Protein AF-A0A5A8C2R9-F1 (afdb_mo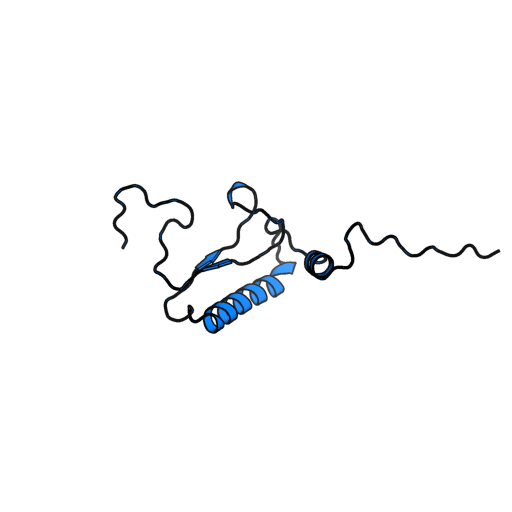nomer_lite)

Secondary structure (DSSP, 8-state):
-----PPP---S--SSHHHHHGGG---TT---GGGHHHHHHHHHHHHHHHHHTT-STT-EEEE---TTTTT--SSS---EEEESSPPPSSSSSPPPTT----

Sequence (102 aa):
MASASGPGTSDGFPDTVFGKILRKEIPSSVAEDRHAAILGKLMLAASKVAKAAGVAEGGYRVVVNAGEHGCQTVDHIHLHVIGGKQLTWPPGTGAPEGSKTA

Radius of gyration: 20.14 Å; chains: 1; bounding box: 52×69×30 Å

pLDDT: mean 75.45, std 20.41, range [37.12, 97.56]

Structure (mmCIF, N/CA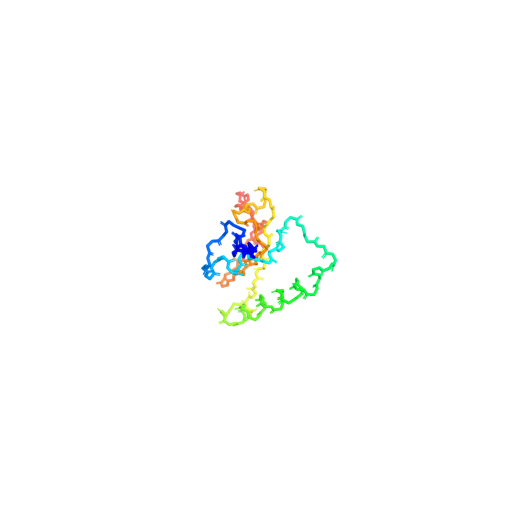/C/O backbone):
data_AF-A0A5A8C2R9-F1
#
_entry.id   AF-A0A5A8C2R9-F1
#
loop_
_atom_site.group_PDB
_atom_site.id
_atom_site.type_symbol
_atom_site.label_atom_id
_atom_site.label_alt_id
_atom_site.label_comp_id
_atom_site.label_asym_id
_atom_site.label_entity_id
_atom_site.label_seq_id
_atom_site.pdbx_PDB_ins_code
_atom_site.Cartn_x
_atom_site.Cartn_y
_atom_site.Cartn_z
_atom_site.occupancy
_atom_site.B_iso_or_equiv
_atom_site.auth_seq_id
_atom_site.auth_comp_id
_atom_site.auth_asym_id
_atom_site.auth_atom_id
_atom_site.pdbx_PDB_model_num
ATOM 1 N N . MET A 1 1 ? 37.499 -40.381 -14.463 1.00 42.09 1 MET A N 1
ATOM 2 C CA . MET A 1 1 ? 37.567 -39.404 -13.357 1.00 42.09 1 MET A CA 1
ATOM 3 C C . MET A 1 1 ? 36.385 -38.465 -13.503 1.00 42.09 1 MET A C 1
ATOM 5 O O . MET A 1 1 ? 36.343 -37.711 -14.465 1.00 42.09 1 MET A O 1
ATOM 9 N N . ALA A 1 2 ? 35.381 -38.606 -12.639 1.00 42.22 2 ALA A N 1
ATOM 10 C CA . ALA A 1 2 ? 34.206 -37.742 -12.629 1.00 42.22 2 ALA A CA 1
ATOM 11 C C . ALA A 1 2 ? 34.576 -36.412 -11.955 1.00 42.22 2 ALA A C 1
ATOM 13 O O . ALA A 1 2 ? 34.984 -36.409 -10.796 1.00 42.22 2 ALA A O 1
ATOM 14 N N . SER A 1 3 ? 34.476 -35.306 -12.694 1.00 41.25 3 SER A N 1
ATOM 15 C CA . SER A 1 3 ? 34.578 -33.957 -12.135 1.00 41.25 3 SER A CA 1
ATOM 16 C C . SER A 1 3 ? 33.188 -33.544 -11.663 1.00 41.25 3 SER A C 1
ATOM 18 O O . SER A 1 3 ? 32.255 -33.464 -12.462 1.00 41.25 3 SER A O 1
ATOM 20 N N . ALA A 1 4 ? 33.042 -33.379 -10.351 1.00 39.03 4 ALA A N 1
ATOM 21 C CA . ALA A 1 4 ? 31.803 -32.990 -9.703 1.00 39.03 4 ALA A CA 1
ATOM 22 C C . ALA A 1 4 ? 31.449 -31.535 -10.042 1.00 39.03 4 ALA A C 1
ATOM 24 O O . ALA A 1 4 ? 32.252 -30.621 -9.859 1.00 39.03 4 ALA A O 1
ATOM 25 N N . SER A 1 5 ? 30.218 -31.332 -10.503 1.00 39.97 5 SER A N 1
ATOM 26 C CA . SER A 1 5 ? 29.540 -30.040 -10.555 1.00 39.97 5 SER A CA 1
ATOM 27 C C . SER A 1 5 ? 29.488 -29.428 -9.151 1.00 39.97 5 SER A C 1
ATOM 29 O O . SER A 1 5 ? 28.856 -29.992 -8.255 1.00 39.97 5 SER A O 1
ATOM 31 N N . GLY A 1 6 ? 30.172 -28.299 -8.957 1.00 37.12 6 GLY A N 1
ATOM 32 C CA . GLY A 1 6 ? 30.144 -27.549 -7.703 1.00 37.12 6 GLY A CA 1
ATOM 33 C C . GLY A 1 6 ? 28.748 -26.988 -7.397 1.00 37.12 6 GLY A C 1
ATOM 34 O O . GLY A 1 6 ? 27.951 -26.787 -8.318 1.00 37.12 6 GLY A O 1
ATOM 35 N N . PRO A 1 7 ? 28.427 -26.739 -6.115 1.00 43.84 7 PRO A N 1
ATOM 36 C CA . PRO A 1 7 ? 27.154 -26.147 -5.731 1.00 43.84 7 PRO A CA 1
ATOM 37 C C . PRO A 1 7 ? 27.055 -24.733 -6.313 1.00 43.84 7 PRO A C 1
ATOM 39 O O . PRO A 1 7 ? 27.940 -23.904 -6.105 1.00 43.84 7 PRO A O 1
ATOM 42 N N . GLY A 1 8 ? 25.984 -24.500 -7.076 1.00 43.16 8 GLY A N 1
ATOM 43 C CA . GLY A 1 8 ? 25.675 -23.225 -7.712 1.00 43.16 8 GLY A CA 1
ATOM 44 C C . GLY A 1 8 ? 25.774 -22.077 -6.716 1.00 43.16 8 GLY A C 1
ATOM 45 O O . GLY A 1 8 ? 25.166 -22.104 -5.646 1.00 43.16 8 GLY A O 1
ATOM 46 N N . THR A 1 9 ? 26.575 -21.082 -7.075 1.00 41.50 9 THR A N 1
ATOM 47 C CA . THR A 1 9 ? 26.680 -19.806 -6.381 1.00 41.50 9 THR A CA 1
ATOM 48 C C . THR A 1 9 ? 25.295 -19.177 -6.320 1.00 41.50 9 THR A C 1
ATOM 50 O O . THR A 1 9 ? 24.750 -18.798 -7.351 1.00 41.50 9 THR A O 1
ATOM 53 N N . SER A 1 10 ? 24.707 -19.094 -5.126 1.00 48.75 10 SER A N 1
ATOM 54 C CA . SER A 1 10 ? 23.500 -18.302 -4.904 1.00 48.75 10 SER A CA 1
ATOM 55 C C . SER A 1 10 ? 23.796 -16.852 -5.272 1.00 48.75 10 SER A C 1
ATOM 57 O O . SER A 1 10 ? 24.792 -16.307 -4.793 1.00 48.75 10 SER A O 1
ATOM 59 N N . ASP A 1 11 ? 22.939 -16.268 -6.102 1.00 50.00 11 ASP A N 1
ATOM 60 C CA . ASP A 1 11 ? 23.034 -14.943 -6.723 1.00 50.00 11 ASP A CA 1
ATOM 61 C C . ASP A 1 11 ? 23.171 -13.780 -5.719 1.00 50.00 11 ASP A C 1
ATOM 63 O O . ASP A 1 11 ? 22.256 -12.988 -5.531 1.00 50.00 11 ASP A O 1
ATOM 67 N N . GLY A 1 12 ? 24.308 -13.667 -5.032 1.00 50.53 12 GLY A N 1
ATOM 68 C CA . GLY A 1 12 ? 24.735 -12.471 -4.297 1.00 50.53 12 GLY A CA 1
ATOM 69 C C . GLY A 1 12 ? 23.924 -12.056 -3.062 1.00 50.53 12 GLY A C 1
ATOM 70 O O . GLY A 1 12 ? 24.354 -11.137 -2.370 1.00 50.53 12 GLY A O 1
ATOM 71 N N . PHE A 1 13 ? 22.805 -12.706 -2.729 1.00 47.12 13 PHE A N 1
ATOM 72 C CA . PHE A 1 13 ? 21.972 -12.316 -1.585 1.00 47.12 13 PHE A CA 1
ATOM 73 C C . PHE A 1 13 ? 22.042 -13.320 -0.425 1.00 47.12 13 PHE A C 1
ATOM 75 O O . PHE A 1 13 ? 21.868 -14.523 -0.637 1.00 47.12 13 PHE A O 1
ATOM 82 N N . PRO A 1 14 ? 22.258 -12.850 0.820 1.00 49.03 14 PRO A N 1
ATOM 83 C CA . PRO A 1 14 ? 22.350 -13.723 1.983 1.00 49.03 14 PRO A CA 1
ATOM 84 C C . PRO A 1 14 ? 21.012 -14.426 2.250 1.00 49.03 14 PRO A C 1
ATOM 86 O O . PRO A 1 14 ? 19.939 -13.858 2.038 1.00 49.03 14 PRO A O 1
ATOM 89 N N . ASP A 1 15 ? 21.070 -15.664 2.751 1.00 52.09 15 ASP A N 1
ATOM 90 C CA . ASP A 1 15 ? 19.914 -16.548 2.967 1.00 52.09 15 ASP A CA 1
ATOM 91 C C . ASP A 1 15 ? 19.097 -16.168 4.222 1.00 52.09 15 ASP A C 1
ATOM 93 O O . ASP A 1 15 ? 18.742 -16.986 5.068 1.00 52.09 15 ASP A O 1
ATOM 97 N N . THR A 1 16 ? 18.824 -14.873 4.365 1.00 52.41 16 THR A N 1
ATOM 98 C CA . THR A 1 16 ? 18.062 -14.278 5.461 1.00 52.41 16 THR A CA 1
ATOM 99 C C . THR A 1 16 ? 16.584 -14.173 5.089 1.00 52.41 16 THR A C 1
ATOM 101 O O . THR A 1 16 ? 16.210 -14.239 3.917 1.00 52.41 16 THR A O 1
ATOM 104 N N . VAL A 1 17 ? 15.715 -13.967 6.087 1.00 53.34 17 VAL A N 1
ATOM 105 C CA . VAL A 1 17 ? 14.292 -13.649 5.857 1.00 53.34 17 VAL A CA 1
ATOM 106 C C . VAL A 1 17 ? 14.156 -12.468 4.889 1.00 53.34 17 VAL A C 1
ATOM 108 O O . VAL A 1 17 ? 13.347 -12.531 3.971 1.00 53.34 17 VAL A O 1
ATOM 111 N N . PHE A 1 18 ? 15.026 -11.461 5.008 1.00 41.72 18 PHE A N 1
ATOM 112 C CA . PHE A 1 18 ? 15.101 -10.337 4.075 1.00 41.72 18 PHE A CA 1
ATOM 113 C C . PHE A 1 18 ? 15.528 -10.764 2.668 1.00 41.72 18 PHE A C 1
ATOM 115 O O . PHE A 1 18 ? 14.863 -10.397 1.710 1.00 41.72 18 PHE A O 1
ATOM 122 N N . GLY A 1 19 ? 16.542 -11.621 2.519 1.00 43.41 19 GLY A N 1
ATOM 123 C CA . GLY A 1 19 ? 16.939 -12.171 1.215 1.00 43.41 19 GLY A CA 1
ATOM 124 C C . GLY A 1 19 ? 15.897 -13.096 0.572 1.00 43.41 19 GLY A C 1
ATOM 125 O O . GLY A 1 19 ? 15.955 -13.344 -0.629 1.00 43.41 19 GLY A O 1
ATOM 126 N N . LYS A 1 20 ? 14.942 -13.626 1.348 1.00 45.94 20 LYS A N 1
ATOM 127 C CA . LYS A 1 20 ? 13.788 -14.394 0.847 1.00 45.94 20 LYS A CA 1
ATOM 128 C C . LYS A 1 20 ? 12.598 -13.495 0.497 1.00 45.94 20 LYS A C 1
ATOM 130 O O . LYS A 1 20 ? 11.884 -13.810 -0.450 1.00 45.94 20 LYS A O 1
ATOM 135 N N . ILE A 1 21 ? 12.421 -12.383 1.215 1.00 50.19 21 ILE A N 1
ATOM 136 C CA . ILE A 1 21 ? 11.459 -11.316 0.889 1.00 50.19 21 ILE A CA 1
ATOM 137 C C . ILE A 1 21 ? 11.878 -10.603 -0.410 1.00 50.19 21 ILE A C 1
ATOM 139 O O . ILE A 1 21 ? 11.045 -10.458 -1.296 1.00 50.19 21 ILE A O 1
ATOM 143 N N . LEU A 1 22 ? 13.177 -10.316 -0.575 1.00 52.22 22 LEU A N 1
ATOM 144 C CA . LEU A 1 22 ? 13.781 -9.683 -1.760 1.00 52.22 22 LEU A CA 1
ATOM 145 C C . LEU A 1 22 ? 13.762 -10.552 -3.031 1.00 52.22 22 LEU A C 1
ATOM 147 O O . LEU A 1 22 ? 14.048 -10.087 -4.130 1.00 52.22 22 LEU A O 1
ATOM 151 N N . ARG A 1 23 ? 13.458 -11.849 -2.914 1.00 49.91 23 ARG A N 1
ATOM 152 C CA . ARG A 1 23 ? 13.748 -12.832 -3.972 1.00 49.91 23 ARG A CA 1
ATOM 153 C C . ARG A 1 23 ? 12.693 -12.951 -5.077 1.00 49.91 23 ARG A C 1
ATOM 155 O O . ARG A 1 23 ? 12.825 -13.830 -5.926 1.00 49.91 23 ARG A O 1
ATOM 162 N N . LYS A 1 24 ? 11.632 -12.136 -5.076 1.00 53.59 24 LYS A N 1
ATOM 163 C CA . LYS A 1 24 ? 10.535 -12.239 -6.067 1.00 53.59 24 LYS A CA 1
ATOM 164 C C . LYS A 1 24 ? 9.955 -10.894 -6.523 1.00 53.59 24 LYS A C 1
ATOM 166 O O . LYS A 1 24 ? 8.813 -10.841 -6.972 1.00 53.59 24 LYS A O 1
ATOM 171 N N . GLU A 1 25 ? 10.707 -9.818 -6.361 1.00 63.12 25 GLU A N 1
ATOM 172 C CA . GLU A 1 25 ? 10.145 -8.472 -6.308 1.00 63.12 25 GLU A CA 1
ATOM 173 C C . GLU A 1 25 ? 9.730 -7.933 -7.679 1.00 63.12 25 GLU A C 1
ATOM 175 O O . GLU A 1 25 ? 10.471 -7.994 -8.656 1.00 63.12 25 GLU A O 1
ATOM 180 N N . ILE A 1 26 ? 8.510 -7.397 -7.729 1.00 62.03 26 ILE A N 1
ATOM 181 C CA . ILE A 1 26 ? 8.081 -6.470 -8.771 1.00 62.03 26 ILE A CA 1
ATOM 182 C C . ILE A 1 26 ? 8.659 -5.116 -8.351 1.00 62.03 26 ILE A C 1
ATOM 184 O O . ILE A 1 26 ? 8.247 -4.611 -7.297 1.00 62.03 26 ILE A O 1
ATOM 188 N N . PRO A 1 27 ? 9.594 -4.528 -9.116 1.00 67.00 27 PRO A N 1
ATOM 189 C CA . PRO A 1 27 ? 10.001 -3.150 -8.886 1.00 67.00 27 PRO A CA 1
ATOM 190 C C . PRO A 1 27 ? 8.763 -2.258 -8.971 1.00 67.00 27 PRO A C 1
ATOM 192 O O . PRO A 1 27 ? 7.926 -2.442 -9.862 1.00 67.00 27 PRO A O 1
ATOM 195 N N . SER A 1 28 ? 8.621 -1.280 -8.076 1.00 62.75 28 SER A N 1
ATOM 196 C CA . SER A 1 28 ? 7.453 -0.377 -8.090 1.00 62.75 28 SER A CA 1
ATOM 197 C C . SER A 1 28 ? 7.328 0.402 -9.405 1.00 62.75 28 SER A C 1
ATOM 199 O O . SER A 1 28 ? 6.247 0.868 -9.753 1.00 62.75 28 SER A O 1
ATOM 201 N N . SER A 1 29 ? 8.432 0.520 -10.144 1.00 64.44 29 SER A N 1
ATOM 202 C CA . SER A 1 29 ? 8.536 1.142 -11.463 1.00 64.44 29 SER A CA 1
ATOM 203 C C . SER A 1 29 ? 8.069 0.252 -12.630 1.00 64.44 29 SER A C 1
ATOM 205 O O . SER A 1 29 ? 7.932 0.760 -13.741 1.00 64.44 29 SER A O 1
ATOM 207 N N . VAL A 1 30 ? 7.810 -1.047 -12.415 1.00 66.88 30 VAL A N 1
ATOM 208 C CA . VAL A 1 30 ? 7.573 -2.046 -13.485 1.00 66.88 30 VAL A CA 1
ATOM 209 C C . VAL A 1 30 ? 6.348 -2.933 -13.182 1.00 66.88 30 VAL A C 1
ATOM 211 O O . VAL A 1 30 ? 6.364 -4.161 -13.306 1.00 66.88 30 VAL A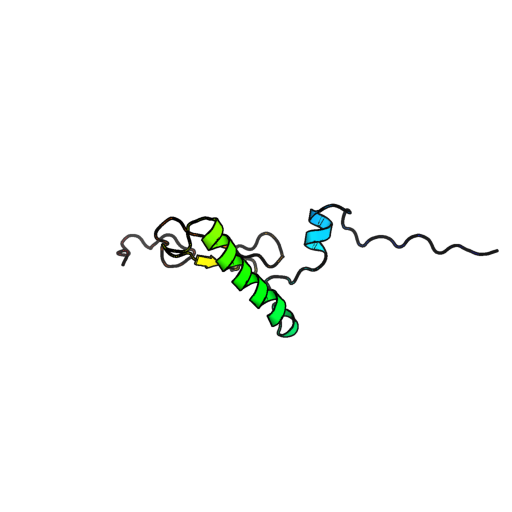 O 1
ATOM 214 N N . ALA A 1 31 ? 5.240 -2.322 -12.754 1.00 78.50 31 ALA A N 1
ATOM 215 C CA . ALA A 1 31 ? 3.953 -3.018 -12.702 1.00 78.50 31 ALA A CA 1
ATOM 216 C C . ALA A 1 31 ? 3.465 -3.328 -14.133 1.00 78.50 31 ALA A C 1
ATOM 218 O O . ALA A 1 31 ? 3.421 -2.450 -14.986 1.00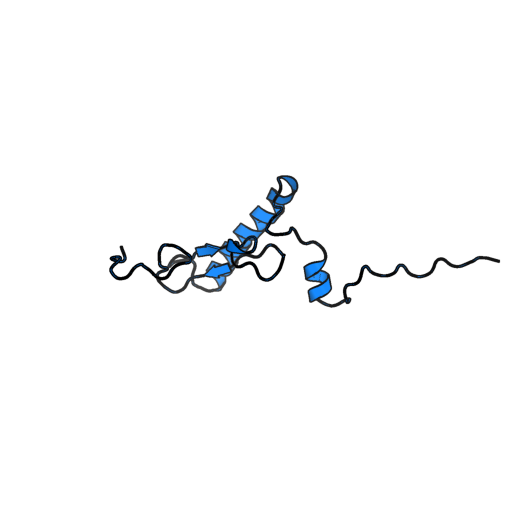 78.50 31 ALA A O 1
ATOM 219 N N . GLU A 1 32 ? 3.080 -4.580 -14.388 1.00 83.69 32 GLU A N 1
ATOM 220 C CA . GLU A 1 32 ? 2.682 -5.083 -15.709 1.00 83.69 32 GLU A CA 1
ATOM 221 C C . GLU A 1 32 ? 1.434 -5.959 -15.565 1.00 83.69 32 GLU A C 1
ATOM 223 O O . GLU A 1 32 ? 1.139 -6.443 -14.468 1.00 83.69 32 GLU A O 1
ATOM 228 N N . ASP A 1 33 ? 0.734 -6.239 -16.664 1.00 87.50 33 ASP A N 1
ATOM 229 C CA . ASP A 1 33 ? -0.524 -7.002 -16.649 1.00 87.50 33 ASP A CA 1
ATOM 230 C C . ASP A 1 33 ? -0.386 -8.381 -15.992 1.00 87.50 33 ASP A C 1
ATOM 232 O O . ASP A 1 33 ? -1.258 -8.809 -15.230 1.00 87.50 33 ASP A O 1
ATOM 236 N N . ARG A 1 34 ? 0.756 -9.058 -16.186 1.00 84.69 34 ARG A N 1
ATOM 237 C CA . ARG A 1 34 ? 1.043 -10.348 -15.530 1.00 84.69 34 ARG A CA 1
ATOM 238 C C . ARG A 1 34 ? 1.030 -10.267 -13.996 1.00 84.69 34 ARG A C 1
ATOM 240 O O . ARG A 1 34 ? 0.870 -11.286 -13.327 1.00 84.69 34 ARG A O 1
ATOM 247 N N . HIS A 1 35 ? 1.189 -9.071 -13.428 1.00 86.19 35 HIS A N 1
ATOM 248 C CA . HIS A 1 35 ? 1.192 -8.823 -11.990 1.00 86.19 35 HIS A CA 1
ATOM 249 C C . HIS A 1 35 ? -0.202 -8.495 -11.427 1.00 86.19 35 HIS A C 1
ATOM 251 O O . HIS A 1 35 ? -0.366 -8.478 -10.206 1.00 86.19 35 HIS A O 1
ATOM 257 N N . ALA A 1 36 ? -1.226 -8.291 -12.263 1.00 87.62 36 ALA A N 1
ATOM 258 C CA . ALA A 1 36 ? -2.554 -7.848 -11.825 1.00 87.62 36 ALA A CA 1
ATOM 259 C C . ALA A 1 36 ? -3.129 -8.691 -10.669 1.00 87.62 36 ALA A C 1
ATOM 261 O O . ALA A 1 36 ? -3.646 -8.153 -9.689 1.00 87.62 36 ALA A O 1
ATOM 262 N N . ALA A 1 37 ? -2.963 -10.017 -10.726 1.00 87.50 37 ALA A N 1
ATOM 263 C CA . ALA A 1 37 ? -3.456 -10.920 -9.688 1.00 87.50 37 ALA A CA 1
ATOM 264 C C . ALA A 1 37 ? -2.782 -10.709 -8.319 1.00 87.50 37 ALA A C 1
ATOM 266 O O . ALA A 1 37 ? -3.451 -10.794 -7.287 1.00 87.50 37 ALA A O 1
ATOM 267 N N . ILE A 1 38 ? -1.470 -10.451 -8.277 1.00 86.31 38 ILE A N 1
ATOM 268 C CA . ILE A 1 38 ? -0.760 -10.224 -7.009 1.00 86.31 38 ILE A CA 1
ATOM 269 C C . ILE A 1 38 ? -0.982 -8.799 -6.494 1.00 86.31 38 ILE A C 1
ATOM 271 O O . ILE A 1 38 ? -1.210 -8.623 -5.298 1.00 86.31 38 ILE A O 1
ATOM 275 N N . LEU A 1 39 ? -1.045 -7.805 -7.383 1.00 88.44 39 LEU A N 1
ATOM 276 C CA . LEU A 1 39 ? -1.373 -6.421 -7.026 1.00 88.44 39 LEU A CA 1
ATOM 277 C C . LEU A 1 39 ? -2.790 -6.310 -6.442 1.00 88.44 39 LEU A C 1
ATOM 279 O O . LEU A 1 39 ? -2.993 -5.662 -5.415 1.00 88.44 39 LEU A O 1
ATOM 283 N N . GLY A 1 40 ? -3.761 -7.030 -7.014 1.00 91.94 40 GLY A N 1
ATOM 284 C CA . GLY A 1 40 ? -5.107 -7.134 -6.447 1.00 91.94 40 GLY A CA 1
ATOM 285 C C . GLY A 1 40 ? -5.103 -7.734 -5.036 1.00 91.94 40 GLY A C 1
ATOM 286 O O . GLY A 1 40 ? -5.756 -7.212 -4.130 1.00 91.94 40 GLY A O 1
ATOM 287 N N . LYS A 1 41 ? -4.307 -8.787 -4.801 1.00 92.56 41 LYS A N 1
ATOM 288 C CA . LYS A 1 41 ? -4.135 -9.369 -3.457 1.00 92.56 41 LYS A CA 1
ATOM 289 C C . LYS A 1 41 ? -3.496 -8.386 -2.473 1.00 92.56 41 LYS A C 1
ATOM 291 O O . LYS A 1 41 ? -3.908 -8.377 -1.314 1.00 92.56 41 LYS A O 1
ATOM 296 N N . LEU A 1 42 ? -2.547 -7.555 -2.910 1.00 90.56 42 LEU A N 1
ATOM 297 C CA . LEU A 1 42 ? -1.946 -6.509 -2.074 1.00 90.56 42 LEU A CA 1
ATOM 298 C C . LEU A 1 42 ? -2.988 -5.472 -1.633 1.00 90.56 42 LEU A C 1
ATOM 300 O O . LEU A 1 42 ? -3.054 -5.151 -0.448 1.00 90.56 42 LEU A O 1
ATOM 304 N N . MET A 1 43 ? -3.871 -5.025 -2.530 1.00 94.69 43 MET A N 1
ATOM 305 C CA . MET A 1 43 ? -4.956 -4.099 -2.164 1.00 94.69 43 MET A CA 1
ATOM 306 C C . MET A 1 43 ? -5.947 -4.718 -1.170 1.00 94.69 43 MET A C 1
ATOM 308 O O . MET A 1 43 ? -6.360 -4.069 -0.204 1.00 94.69 43 MET A O 1
ATOM 312 N N . LEU A 1 44 ? -6.285 -6.001 -1.339 1.00 96.94 44 LEU A N 1
ATOM 313 C CA . LEU A 1 44 ? -7.097 -6.729 -0.358 1.00 96.94 44 LEU A CA 1
ATOM 314 C C . LEU A 1 44 ? -6.381 -6.857 0.995 1.00 96.94 44 LEU A C 1
ATOM 316 O O . LEU A 1 44 ? -7.020 -6.748 2.044 1.00 96.94 44 LEU A O 1
ATOM 320 N N . ALA A 1 45 ? -5.065 -7.081 0.988 1.00 94.81 45 ALA A N 1
ATOM 321 C CA . ALA A 1 45 ? -4.259 -7.129 2.202 1.00 94.81 45 ALA A CA 1
ATOM 322 C C . ALA A 1 45 ? -4.235 -5.769 2.917 1.00 94.81 45 ALA A C 1
ATOM 324 O O . ALA A 1 45 ? -4.447 -5.736 4.126 1.00 94.81 45 ALA A O 1
ATOM 325 N N . ALA A 1 46 ? -4.092 -4.656 2.191 1.00 94.94 46 ALA A N 1
ATOM 326 C CA . ALA A 1 46 ? -4.149 -3.310 2.764 1.00 94.94 46 ALA A CA 1
ATOM 327 C C . ALA A 1 46 ? -5.477 -3.046 3.495 1.00 94.94 46 ALA A C 1
ATOM 329 O O . ALA A 1 46 ? -5.468 -2.569 4.628 1.00 94.94 46 ALA A O 1
ATOM 330 N N . SER A 1 47 ? -6.613 -3.441 2.906 1.00 96.25 47 SER A N 1
ATOM 331 C CA . SER A 1 47 ? -7.922 -3.329 3.570 1.00 96.25 47 SER A CA 1
ATOM 332 C C . SER A 1 47 ? -8.002 -4.161 4.855 1.00 96.25 47 SER A C 1
ATOM 334 O O . SER A 1 47 ? -8.510 -3.689 5.874 1.00 96.25 47 SER A O 1
ATOM 336 N N . LYS A 1 48 ? -7.467 -5.389 4.843 1.00 97.38 48 LYS A N 1
ATOM 337 C CA . LYS A 1 48 ? -7.404 -6.243 6.041 1.00 97.38 48 LYS A CA 1
ATOM 338 C C . LYS A 1 48 ? -6.525 -5.628 7.130 1.00 97.38 48 LYS A C 1
ATOM 340 O O . LYS A 1 48 ? -6.931 -5.624 8.289 1.00 97.38 48 LYS A O 1
ATOM 345 N N . VAL A 1 49 ? -5.367 -5.081 6.761 1.00 95.81 49 VAL A N 1
ATOM 346 C CA . VAL A 1 49 ? -4.452 -4.398 7.688 1.00 95.81 49 VAL A CA 1
ATOM 347 C C . VAL A 1 49 ? -5.111 -3.158 8.285 1.00 95.81 49 VAL A C 1
ATOM 349 O O . VAL A 1 49 ? -5.067 -2.986 9.497 1.00 95.81 49 VAL A O 1
ATOM 352 N N . ALA A 1 50 ? -5.798 -2.341 7.482 1.00 96.81 50 ALA A N 1
ATOM 353 C CA . ALA A 1 50 ? -6.523 -1.171 7.976 1.00 96.81 50 ALA A CA 1
ATOM 354 C C . ALA A 1 50 ? -7.612 -1.542 8.998 1.00 96.81 50 ALA A C 1
ATOM 356 O O . ALA A 1 50 ? -7.770 -0.859 10.011 1.00 96.81 50 ALA A O 1
ATOM 357 N N . LYS A 1 51 ? -8.340 -2.645 8.763 1.00 97.56 51 LYS A N 1
ATOM 358 C CA . LYS A 1 51 ? -9.323 -3.179 9.722 1.00 97.56 51 LYS A CA 1
ATOM 359 C C . LYS A 1 51 ? -8.650 -3.654 11.006 1.00 97.56 51 LYS A C 1
ATOM 361 O O . LYS A 1 51 ? -9.084 -3.277 12.086 1.00 97.56 51 LYS A O 1
ATOM 366 N N . ALA A 1 52 ? -7.578 -4.437 10.888 1.00 96.75 52 ALA A N 1
ATOM 367 C CA . ALA A 1 52 ? -6.831 -4.945 12.037 1.00 96.75 52 ALA A CA 1
ATOM 368 C C . ALA A 1 52 ? -6.195 -3.820 12.874 1.00 96.75 52 ALA A C 1
ATOM 370 O O . ALA A 1 52 ? -6.120 -3.932 14.092 1.00 96.75 52 ALA A O 1
ATOM 371 N N . ALA A 1 53 ? -5.782 -2.726 12.233 1.00 95.06 53 ALA A N 1
ATOM 372 C CA . ALA A 1 53 ? -5.232 -1.542 12.887 1.00 95.06 53 ALA A CA 1
ATOM 373 C C . ALA A 1 53 ? -6.304 -0.588 13.453 1.00 95.06 53 ALA A C 1
ATOM 375 O O . ALA A 1 53 ? -5.952 0.449 14.007 1.00 95.06 53 ALA A O 1
ATOM 376 N N . GLY A 1 54 ? -7.600 -0.892 13.296 1.00 96.69 54 GLY A N 1
ATOM 377 C CA . GLY A 1 54 ? -8.694 -0.062 13.814 1.00 96.69 54 GLY A CA 1
ATOM 378 C C . GLY A 1 54 ? -8.893 1.273 13.085 1.00 96.69 54 GLY A C 1
ATOM 379 O O . GLY A 1 54 ? -9.601 2.139 13.583 1.00 96.69 54 GLY A O 1
ATOM 380 N N . VAL A 1 55 ? -8.293 1.458 11.904 1.00 96.44 55 VAL A N 1
ATOM 381 C CA . VAL A 1 55 ? -8.381 2.713 11.128 1.00 96.44 55 VAL A CA 1
ATOM 382 C C . VAL A 1 55 ? -9.368 2.636 9.961 1.00 96.44 55 VAL A C 1
ATOM 384 O O . VAL A 1 55 ? -9.557 3.614 9.247 1.00 96.44 55 VAL A O 1
ATOM 387 N N . ALA A 1 56 ? -9.996 1.479 9.734 1.00 95.88 56 ALA A N 1
ATOM 388 C CA . ALA A 1 56 ? -10.868 1.269 8.580 1.00 95.88 56 ALA A CA 1
ATOM 389 C C . ALA A 1 56 ? -12.139 2.135 8.594 1.00 95.88 56 ALA A C 1
ATOM 391 O O . ALA A 1 56 ? -12.527 2.629 7.539 1.00 95.88 56 ALA A O 1
ATOM 392 N N . GLU A 1 57 ? -12.778 2.317 9.753 1.00 95.25 57 GLU A N 1
ATOM 393 C CA . GLU A 1 57 ? -14.063 3.029 9.861 1.00 95.25 57 GLU A CA 1
ATOM 394 C C . GLU A 1 57 ? -13.919 4.540 9.651 1.00 95.25 57 GLU A C 1
ATOM 396 O O . GLU A 1 57 ? -14.706 5.139 8.925 1.00 95.25 57 GLU A O 1
ATOM 401 N N . GLY A 1 58 ? -12.875 5.147 10.226 1.00 95.06 58 GLY A N 1
ATOM 402 C CA . GLY A 1 58 ? -12.563 6.572 10.057 1.00 95.06 58 GLY A CA 1
ATOM 403 C C . GLY A 1 58 ? -11.904 6.922 8.718 1.00 95.06 58 GLY A C 1
ATOM 404 O O . GLY A 1 58 ? -11.598 8.085 8.470 1.00 95.06 58 GLY A O 1
ATOM 405 N N . GLY A 1 59 ? -11.672 5.926 7.863 1.00 95.38 59 GLY A N 1
ATOM 406 C CA . GLY A 1 59 ? -10.966 6.080 6.599 1.00 95.38 59 GLY A CA 1
ATOM 407 C C . GLY A 1 59 ? -9.442 6.008 6.731 1.00 95.38 59 GLY A C 1
ATOM 408 O O . GLY A 1 59 ? -8.833 6.288 7.765 1.00 95.38 59 GLY A O 1
ATOM 409 N N . TYR A 1 60 ? -8.808 5.609 5.632 1.00 96.81 60 TYR A N 1
ATOM 410 C CA . TYR A 1 60 ? -7.360 5.483 5.504 1.00 96.81 60 TYR A CA 1
ATOM 411 C C . TYR A 1 60 ? -6.941 5.765 4.059 1.00 96.81 60 TYR A C 1
ATOM 413 O O . TYR A 1 60 ? -7.743 5.665 3.128 1.00 96.81 60 TYR A O 1
ATOM 421 N N . ARG A 1 61 ? -5.668 6.107 3.863 1.00 96.94 61 ARG A N 1
ATOM 422 C CA . ARG A 1 61 ? -5.040 6.272 2.549 1.00 96.94 61 ARG A CA 1
ATOM 423 C C . ARG A 1 61 ? -4.042 5.147 2.327 1.00 96.94 61 ARG A C 1
ATOM 425 O O . ARG A 1 61 ? -3.259 4.825 3.220 1.00 96.94 61 ARG A O 1
ATOM 432 N N . VAL A 1 62 ? -4.071 4.581 1.125 1.00 95.62 62 VAL A N 1
ATOM 433 C CA . VAL A 1 62 ? -3.030 3.682 0.626 1.00 95.62 62 VAL A CA 1
ATOM 434 C C . VAL A 1 62 ? -2.129 4.474 -0.314 1.00 95.62 62 VAL A C 1
ATOM 436 O O . VAL A 1 62 ? -2.640 5.166 -1.192 1.00 95.62 62 VAL A O 1
ATOM 439 N N . VAL A 1 63 ? -0.813 4.397 -0.119 1.00 94.44 63 VAL A N 1
ATOM 440 C CA . VAL A 1 63 ? 0.182 5.074 -0.967 1.00 94.44 63 VAL A CA 1
ATOM 441 C C . VAL A 1 63 ? 1.182 4.051 -1.500 1.00 94.44 63 VAL A C 1
ATOM 443 O O . VAL A 1 63 ? 1.685 3.225 -0.738 1.00 94.44 63 VAL A O 1
ATOM 446 N N . VAL A 1 64 ? 1.455 4.129 -2.804 1.00 91.94 64 VAL A N 1
ATOM 447 C CA . VAL A 1 64 ? 2.544 3.424 -3.492 1.00 91.94 64 VAL A CA 1
ATOM 448 C C . VAL A 1 64 ? 3.494 4.494 -4.009 1.00 91.94 64 VAL A C 1
ATOM 450 O O . VAL A 1 64 ? 3.060 5.405 -4.714 1.00 91.94 64 VAL A O 1
ATOM 453 N N . ASN A 1 65 ? 4.772 4.370 -3.678 1.00 90.69 65 ASN A N 1
ATOM 454 C CA . ASN A 1 65 ? 5.814 5.285 -4.121 1.00 90.69 65 ASN A CA 1
ATOM 455 C C . ASN A 1 65 ? 6.642 4.622 -5.224 1.00 90.69 65 ASN A C 1
ATOM 457 O O . ASN A 1 65 ? 7.045 3.468 -5.078 1.00 90.69 65 ASN A O 1
ATOM 461 N N . ALA A 1 66 ? 6.900 5.350 -6.310 1.00 89.06 66 ALA A N 1
ATOM 462 C CA . ALA A 1 66 ? 7.701 4.872 -7.432 1.00 89.06 66 ALA A CA 1
ATOM 463 C C . ALA A 1 66 ? 8.756 5.910 -7.834 1.00 89.06 66 ALA A C 1
ATOM 465 O O . ALA A 1 66 ? 8.434 7.079 -8.065 1.00 89.06 66 ALA A O 1
ATOM 466 N N . GLY A 1 67 ? 10.006 5.464 -7.944 1.00 85.88 67 GLY A N 1
ATOM 467 C CA . GLY A 1 67 ? 11.139 6.289 -8.351 1.00 85.88 67 GLY A CA 1
ATOM 468 C C . GLY A 1 67 ? 11.480 7.421 -7.376 1.00 85.88 67 GLY A C 1
ATOM 469 O O . GLY A 1 67 ? 10.944 7.530 -6.270 1.00 85.88 67 GLY A O 1
ATOM 470 N N . GLU A 1 68 ? 12.392 8.285 -7.817 1.00 88.06 68 GLU A N 1
ATOM 471 C CA . GLU A 1 68 ? 12.957 9.367 -7.005 1.00 88.06 68 GLU A CA 1
ATOM 472 C C . GLU A 1 68 ? 11.904 10.408 -6.595 1.00 88.06 68 GLU A C 1
ATOM 474 O O . GLU A 1 68 ? 11.766 10.718 -5.415 1.00 88.06 68 GLU A O 1
ATOM 479 N N . HIS A 1 69 ? 11.090 10.891 -7.542 1.00 88.94 69 HIS A N 1
ATOM 480 C CA . HIS A 1 69 ? 10.036 11.875 -7.258 1.00 88.94 69 HIS A CA 1
ATOM 481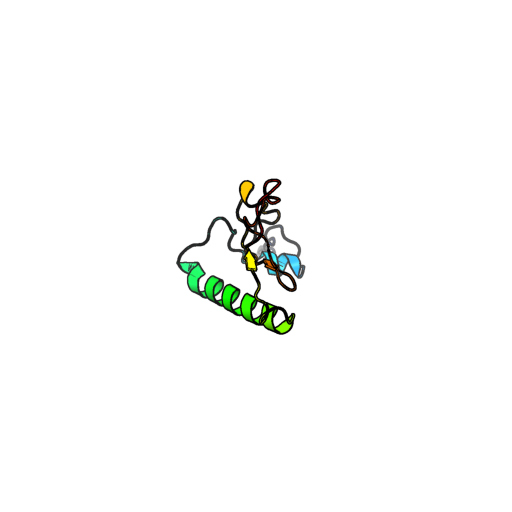 C C . HIS A 1 69 ? 8.886 11.320 -6.409 1.00 88.94 69 HIS A C 1
ATOM 483 O O . HIS A 1 69 ? 8.178 12.088 -5.762 1.00 88.94 69 HIS A O 1
ATOM 489 N N . GLY A 1 70 ? 8.705 9.997 -6.392 1.00 88.50 70 GLY A N 1
ATOM 490 C CA . GLY A 1 70 ? 7.790 9.326 -5.476 1.00 88.50 70 GLY A CA 1
ATOM 491 C C . GLY A 1 70 ? 8.373 9.126 -4.076 1.00 88.50 70 GLY A C 1
ATOM 492 O O . GLY A 1 70 ? 7.687 8.563 -3.232 1.00 88.50 70 GLY A O 1
ATOM 493 N N . CYS A 1 71 ? 9.615 9.544 -3.811 1.00 89.19 71 CYS A N 1
ATOM 494 C CA . CYS A 1 71 ? 10.335 9.293 -2.559 1.00 89.19 71 CYS A CA 1
ATOM 495 C C . CYS A 1 71 ? 10.497 7.792 -2.237 1.00 89.19 71 CYS A C 1
ATOM 497 O O . CYS A 1 71 ? 10.432 7.388 -1.072 1.00 89.19 71 CYS A O 1
ATOM 499 N N . GLN A 1 72 ? 10.688 6.945 -3.255 1.00 85.81 72 GLN A N 1
ATOM 500 C CA . GLN A 1 72 ? 10.944 5.517 -3.062 1.00 85.81 72 GLN A CA 1
ATOM 501 C C . GLN A 1 72 ? 12.398 5.287 -2.622 1.00 85.81 72 GLN A C 1
ATOM 503 O O . GLN A 1 72 ? 13.331 5.656 -3.328 1.00 85.81 72 GLN A O 1
ATOM 508 N N . THR A 1 73 ? 12.599 4.647 -1.468 1.00 82.88 73 THR A N 1
ATOM 509 C CA . THR A 1 73 ? 13.942 4.353 -0.925 1.00 82.88 73 THR A CA 1
ATOM 510 C C . THR A 1 73 ? 14.380 2.903 -1.125 1.00 82.88 73 THR A C 1
ATOM 512 O O . THR A 1 73 ? 15.573 2.632 -1.212 1.00 82.88 73 THR A O 1
ATOM 515 N N . VAL A 1 74 ? 13.426 1.970 -1.207 1.00 82.44 74 VAL A N 1
ATOM 516 C CA . VAL A 1 74 ? 13.661 0.541 -1.461 1.00 82.44 74 VAL A CA 1
ATOM 517 C C . VAL A 1 74 ? 12.945 0.160 -2.749 1.00 82.44 74 VAL A C 1
ATOM 519 O O . VAL A 1 74 ? 11.741 0.409 -2.878 1.00 82.44 74 VAL A O 1
ATOM 522 N N . ASP A 1 75 ? 13.666 -0.443 -3.699 1.00 81.75 75 ASP A N 1
ATOM 523 C CA . ASP A 1 75 ? 13.120 -0.780 -5.019 1.00 81.75 75 ASP A CA 1
ATOM 524 C C . ASP A 1 75 ? 12.269 -2.062 -5.042 1.00 81.75 75 ASP A C 1
ATOM 526 O O . ASP A 1 75 ? 12.485 -2.981 -5.822 1.00 81.75 75 ASP A O 1
ATOM 530 N N . HIS A 1 76 ? 11.273 -2.101 -4.159 1.00 82.25 76 HIS A N 1
ATOM 531 C CA . HIS A 1 76 ? 10.268 -3.150 -4.071 1.00 82.25 76 HIS A CA 1
ATOM 532 C C . HIS A 1 76 ? 8.886 -2.531 -3.929 1.00 82.25 76 HIS A C 1
ATOM 534 O O . HIS A 1 76 ? 8.720 -1.571 -3.170 1.00 82.25 76 HIS A O 1
ATOM 540 N N . ILE A 1 77 ? 7.878 -3.113 -4.580 1.00 85.50 77 ILE A N 1
ATOM 541 C CA . ILE A 1 77 ? 6.495 -2.703 -4.370 1.00 85.50 77 ILE A CA 1
ATOM 542 C C . ILE A 1 77 ? 6.044 -2.916 -2.921 1.00 85.50 77 ILE A C 1
ATOM 544 O O . ILE A 1 77 ? 5.996 -4.025 -2.392 1.00 85.50 77 ILE A O 1
ATOM 548 N N . HIS A 1 78 ? 5.669 -1.820 -2.272 1.00 87.38 78 HIS A N 1
ATOM 549 C CA . HIS A 1 78 ? 5.099 -1.829 -0.934 1.00 87.38 78 HIS A CA 1
ATOM 550 C C . HIS A 1 78 ? 3.961 -0.818 -0.833 1.00 87.38 78 HIS A C 1
ATOM 552 O O . HIS A 1 78 ? 3.926 0.192 -1.534 1.00 87.38 78 HIS A O 1
ATOM 558 N N . LEU A 1 79 ? 3.004 -1.123 0.044 1.00 91.00 79 LEU A N 1
ATOM 559 C CA . LEU A 1 79 ? 1.858 -0.269 0.325 1.00 91.00 79 LEU A CA 1
ATOM 560 C C . LEU A 1 79 ? 2.035 0.375 1.695 1.00 91.00 79 LEU A C 1
ATOM 562 O O . LEU A 1 79 ? 2.123 -0.327 2.704 1.00 91.00 79 LEU A O 1
ATOM 566 N N . HIS A 1 80 ? 2.005 1.702 1.747 1.00 93.19 80 HIS A N 1
ATOM 567 C CA . HIS A 1 80 ? 1.805 2.413 3.005 1.00 93.19 80 HIS A CA 1
ATOM 568 C C . HIS A 1 80 ? 0.310 2.491 3.299 1.00 93.19 80 HIS A C 1
ATOM 570 O O . HIS A 1 80 ? -0.449 2.986 2.470 1.00 93.19 80 HIS A O 1
ATOM 576 N N . VAL A 1 81 ? -0.113 2.039 4.479 1.00 94.62 81 VAL A N 1
ATOM 577 C CA . VAL A 1 81 ? -1.485 2.200 4.980 1.00 94.62 81 VAL A CA 1
ATOM 578 C C . VAL A 1 81 ? -1.455 3.239 6.093 1.00 94.62 81 VAL A C 1
ATOM 580 O O . VAL A 1 81 ? -0.850 3.008 7.138 1.00 94.62 81 VAL A O 1
ATOM 583 N N . ILE A 1 82 ? -2.076 4.394 5.863 1.00 95.31 82 ILE A N 1
ATOM 584 C CA . ILE A 1 82 ? -2.014 5.549 6.766 1.00 95.31 82 ILE A CA 1
ATOM 585 C C . ILE A 1 82 ? -3.437 5.910 7.187 1.00 95.31 82 ILE A C 1
ATOM 587 O O . ILE A 1 82 ? -4.289 6.155 6.336 1.00 95.31 82 ILE A O 1
ATOM 591 N N . GLY A 1 83 ? -3.700 5.965 8.489 1.00 94.88 83 GLY A N 1
ATOM 592 C CA . GLY A 1 83 ? -5.015 6.292 9.039 1.00 94.88 83 GLY A CA 1
ATOM 593 C C . GLY A 1 83 ? -4.930 6.728 10.499 1.00 94.88 83 GLY A C 1
ATOM 594 O O . GLY A 1 83 ? -3.841 6.993 11.008 1.00 94.88 83 GLY A O 1
ATOM 595 N N . GLY A 1 84 ? -6.082 6.822 11.164 1.00 93.75 84 GLY A N 1
ATOM 596 C CA . GLY A 1 84 ? -6.176 7.231 12.574 1.00 93.75 84 GLY A CA 1
ATOM 597 C C . GLY A 1 84 ? -6.217 8.748 12.800 1.00 93.75 84 GLY A C 1
ATOM 598 O O . GLY A 1 84 ? -6.229 9.196 13.942 1.00 93.75 84 GLY A O 1
ATOM 599 N N . LYS A 1 85 ? -6.245 9.543 11.725 1.00 92.75 85 LYS A N 1
ATOM 600 C CA . LYS A 1 85 ? -6.470 10.996 11.746 1.00 92.75 85 LYS A CA 1
ATOM 601 C C . LYS A 1 85 ? -6.964 11.484 10.385 1.00 92.75 85 LYS A C 1
ATOM 603 O O . LYS A 1 85 ? -6.749 10.806 9.380 1.00 92.75 85 LYS A O 1
ATOM 608 N N . GLN A 1 86 ? -7.537 12.687 10.347 1.00 94.69 86 GLN A N 1
ATOM 609 C CA . GLN A 1 86 ? -7.844 13.366 9.089 1.00 94.69 86 GLN A CA 1
ATOM 610 C C . GLN A 1 86 ? -6.550 13.590 8.296 1.00 94.69 86 GLN A C 1
ATOM 612 O O . GLN A 1 86 ? -5.590 14.183 8.795 1.00 94.69 86 GLN A O 1
ATOM 617 N N . LEU A 1 87 ? -6.515 13.093 7.060 1.00 92.38 87 LEU A N 1
ATOM 618 C CA . LEU A 1 87 ? -5.371 13.256 6.169 1.00 92.38 87 LEU A CA 1
ATOM 619 C C . LEU A 1 87 ? -5.554 14.501 5.308 1.00 92.38 87 LEU A C 1
ATOM 621 O O . LEU A 1 87 ? -6.641 14.764 4.796 1.00 92.38 87 LEU A O 1
ATOM 625 N N . THR A 1 88 ? -4.470 15.245 5.121 1.00 91.56 88 THR A N 1
ATOM 626 C CA . THR A 1 88 ? -4.464 16.461 4.310 1.00 91.56 88 THR A CA 1
ATOM 627 C C . THR A 1 88 ? -4.401 16.147 2.815 1.00 91.56 88 THR A C 1
ATOM 629 O O . THR A 1 88 ? -4.129 15.013 2.383 1.00 91.56 88 THR A O 1
ATOM 632 N N . TRP A 1 89 ? -4.672 17.181 2.023 1.00 87.88 89 TRP A N 1
ATOM 633 C CA . TRP A 1 89 ? -4.516 17.194 0.577 1.00 87.88 89 TRP A CA 1
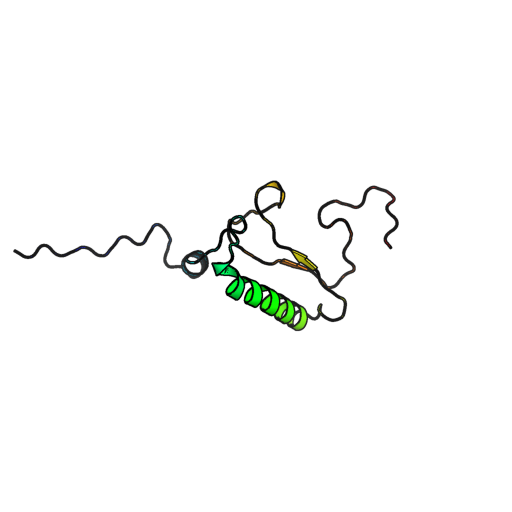ATOM 634 C C . TRP A 1 89 ? -3.751 18.465 0.168 1.00 87.88 89 TRP A C 1
ATOM 636 O O . TRP A 1 89 ? -4.078 19.531 0.690 1.00 87.88 89 TRP A O 1
ATOM 646 N N . PRO A 1 90 ? -2.753 18.385 -0.731 1.00 90.88 90 PRO A N 1
ATOM 647 C CA . PRO A 1 90 ? -2.317 17.201 -1.480 1.00 90.88 90 PRO A CA 1
ATOM 648 C C . PRO A 1 90 ? -1.486 16.203 -0.638 1.00 90.88 90 PRO A C 1
ATOM 650 O O . PRO A 1 90 ? -0.992 16.544 0.438 1.00 90.88 90 PRO A O 1
ATOM 653 N N . PRO A 1 91 ? -1.331 14.944 -1.093 1.00 87.06 91 PRO A N 1
ATOM 654 C CA . PRO A 1 91 ? -0.682 13.870 -0.345 1.00 87.06 91 PRO A CA 1
ATOM 655 C C . PRO A 1 91 ? 0.847 13.903 -0.528 1.00 87.06 91 PRO A C 1
ATOM 657 O O . PRO A 1 91 ? 1.417 12.963 -1.069 1.00 87.06 91 PRO A O 1
ATOM 660 N N . GLY A 1 92 ? 1.515 14.985 -0.118 1.00 80.19 92 GLY A N 1
ATOM 661 C CA . GLY A 1 92 ? 2.975 15.094 -0.281 1.00 80.19 92 GLY A CA 1
ATOM 662 C C . GLY A 1 92 ? 3.572 16.488 -0.106 1.00 80.19 92 GLY A C 1
ATOM 663 O O . GLY A 1 92 ? 4.779 16.607 0.075 1.00 80.19 92 GLY A O 1
ATOM 664 N N . THR A 1 93 ? 2.754 17.541 -0.093 1.00 71.06 93 THR A N 1
ATOM 665 C CA . THR A 1 93 ? 3.203 18.878 0.309 1.00 71.06 93 THR A CA 1
ATOM 666 C C . THR A 1 93 ? 2.541 19.256 1.628 1.00 71.06 93 THR A C 1
ATOM 668 O O . THR A 1 93 ? 1.398 18.877 1.895 1.00 71.06 93 THR A O 1
ATOM 671 N N . GLY A 1 94 ? 3.237 20.034 2.461 1.00 57.25 94 GLY A N 1
ATOM 672 C CA . GLY A 1 94 ? 2.535 20.860 3.440 1.00 57.25 94 GLY A CA 1
ATOM 673 C C . GLY A 1 94 ? 1.498 21.697 2.690 1.00 57.25 94 GLY A C 1
ATOM 674 O O . GLY A 1 94 ? 1.753 22.119 1.558 1.00 57.25 94 GLY A O 1
ATOM 675 N N . ALA A 1 95 ? 0.306 21.862 3.259 1.00 53.31 95 ALA A N 1
ATOM 676 C CA . ALA A 1 95 ? -0.685 22.762 2.685 1.00 53.31 95 ALA A CA 1
ATOM 677 C C . ALA A 1 95 ? -0.022 24.126 2.411 1.00 53.31 95 ALA A C 1
ATOM 679 O O . ALA A 1 95 ? 0.747 24.582 3.263 1.00 53.31 95 ALA A O 1
ATOM 680 N N . PRO A 1 96 ? -0.277 24.783 1.263 1.00 55.97 96 PRO A N 1
ATOM 681 C CA . PRO A 1 96 ? 0.120 26.175 1.121 1.00 55.97 96 PRO A CA 1
ATOM 682 C C . PRO A 1 96 ? -0.496 26.965 2.280 1.00 55.97 96 PRO A C 1
ATOM 684 O O . PRO A 1 96 ? -1.640 26.708 2.673 1.00 55.97 96 PRO A O 1
ATOM 687 N N . GLU A 1 97 ? 0.285 27.875 2.858 1.00 54.78 97 GLU A N 1
ATOM 688 C CA . GLU A 1 97 ? -0.140 28.717 3.974 1.00 54.78 97 GLU A CA 1
ATOM 689 C C . GLU A 1 97 ? -1.499 29.355 3.631 1.00 54.78 97 GLU A C 1
ATOM 691 O O . GLU A 1 97 ? -1.629 30.084 2.649 1.00 54.78 97 GLU A O 1
ATOM 696 N N . GLY A 1 98 ? -2.546 28.998 4.384 1.00 59.16 98 GLY A N 1
ATOM 697 C CA . GLY A 1 98 ? -3.907 29.497 4.164 1.00 59.16 98 GLY A CA 1
ATOM 698 C C . GLY A 1 98 ? -4.870 28.592 3.383 1.00 59.16 98 GLY A C 1
ATOM 699 O O . GLY A 1 98 ? -6.006 29.011 3.149 1.00 59.16 98 GLY A O 1
ATOM 700 N N . SER A 1 99 ? -4.510 27.354 3.017 1.00 54.47 99 SER A N 1
ATOM 701 C CA . SER A 1 99 ? -5.509 26.417 2.478 1.00 54.47 99 SER A CA 1
ATOM 702 C C . SER A 1 99 ? -6.509 26.051 3.582 1.00 54.47 99 SER A C 1
ATOM 704 O O . SER A 1 99 ? -6.155 25.368 4.547 1.00 54.47 99 SER A O 1
ATOM 706 N N . LYS A 1 100 ? -7.757 26.513 3.461 1.00 51.78 100 LYS A N 1
ATOM 707 C CA . LYS A 1 100 ? -8.853 26.034 4.306 1.00 51.78 100 LYS A CA 1
ATOM 708 C C . LYS A 1 100 ? -8.992 24.532 4.079 1.00 51.78 100 LYS A C 1
ATOM 710 O O . LYS A 1 100 ? -9.336 24.099 2.983 1.00 51.78 100 LYS A O 1
ATOM 715 N N . THR A 1 101 ? -8.694 23.760 5.116 1.00 52.75 101 THR A N 1
ATOM 716 C CA . THR A 1 101 ? -9.086 22.357 5.221 1.00 52.75 101 THR A CA 1
ATOM 717 C C . THR A 1 101 ? -10.596 22.285 5.010 1.00 52.75 101 THR A C 1
ATOM 719 O O . THR A 1 101 ? -11.338 22.906 5.773 1.00 52.75 101 THR A O 1
ATOM 722 N N . ALA A 1 102 ? -11.022 21.618 3.938 1.00 47.47 102 ALA A N 1
ATOM 723 C CA . ALA A 1 102 ? -12.412 21.212 3.760 1.00 47.47 102 ALA A CA 1
ATOM 724 C C . ALA A 1 102 ? -12.740 20.050 4.703 1.00 47.47 102 ALA A C 1
ATOM 726 O O . ALA A 1 102 ? -11.822 19.230 4.950 1.00 47.47 102 ALA A O 1
#

InterPro domains:
  IPR001310 Histidine triad (HIT) protein [PTHR23089] (29-92)
  IPR011146 HIT-like domain [PF01230] (32-86)
  IPR019808 Histidine triad, conserved site [PS00892] (65-83)
  IPR036265 HIT-like superfamily [G3DSA:3.30.428.10] (28-92)
  IPR036265 HIT-like superfamily [SSF54197] (15-91)

Organism: Cafeteria roenbergensis (NCBI:txid33653)

Foldseek 3Di:
DDDDDDDDDDDPADPDPVSVVVVPFDFLQHDDPVCVVVVVVQVVVLLVVCVVVVFNVVDWDWDWAHPVVSVDPDRGTDIDTGGPDDDDPPPPDDPDPPPPDD